Protein AF-A0ABD1BGI1-F1 (afdb_monomer)

Mean predicted aligned error: 13.12 Å

Structure (mmCIF, N/CA/C/O backbone):
data_AF-A0ABD1BGI1-F1
#
_entry.id   AF-A0ABD1BGI1-F1
#
loop_
_atom_site.group_PDB
_atom_site.id
_atom_site.type_symbol
_atom_site.label_atom_id
_atom_site.label_alt_id
_atom_site.label_comp_id
_atom_site.label_asym_id
_atom_site.label_entity_id
_atom_site.label_seq_id
_atom_site.pdbx_PDB_ins_code
_atom_site.Cartn_x
_atom_site.Cartn_y
_atom_site.Cartn_z
_atom_site.occupancy
_atom_site.B_iso_or_equiv
_atom_site.auth_seq_id
_atom_site.auth_comp_id
_atom_site.auth_asym_id
_atom_site.auth_atom_id
_atom_site.pdbx_PDB_model_num
ATOM 1 N N . MET A 1 1 ?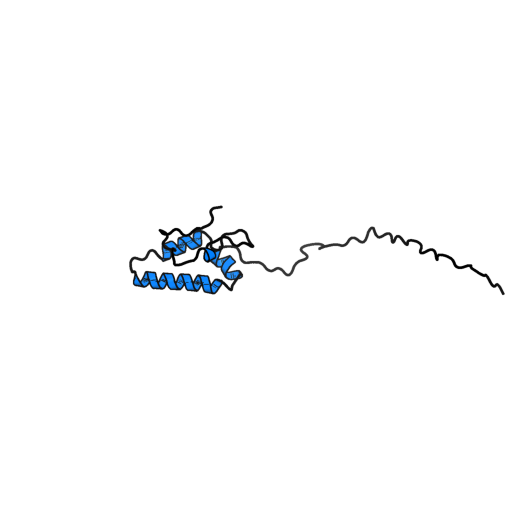 -4.948 -18.246 -7.378 1.00 55.16 1 MET A N 1
ATOM 2 C CA . MET A 1 1 ? -4.503 -17.080 -6.583 1.00 55.16 1 MET A CA 1
ATOM 3 C C . MET A 1 1 ? -5.718 -16.540 -5.860 1.00 55.16 1 MET A C 1
ATOM 5 O O . MET A 1 1 ? -6.752 -16.406 -6.501 1.00 55.16 1 MET A O 1
ATOM 9 N N . GLN A 1 2 ? -5.641 -16.318 -4.551 1.00 61.09 2 GLN A N 1
ATOM 10 C CA . GLN A 1 2 ? -6.769 -15.776 -3.795 1.00 61.09 2 GLN A CA 1
ATOM 11 C C . G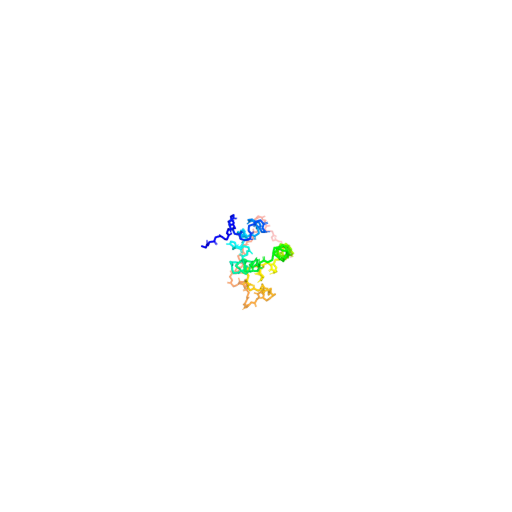LN A 1 2 ? -6.726 -14.252 -3.886 1.00 61.09 2 GLN A C 1
ATOM 13 O O . GLN A 1 2 ? -5.710 -13.649 -3.544 1.00 61.09 2 GLN A O 1
ATOM 18 N N . VAL A 1 3 ? -7.797 -13.645 -4.396 1.00 71.19 3 VAL A N 1
ATOM 19 C CA . VAL A 1 3 ? -7.941 -12.186 -4.398 1.00 71.19 3 VAL A CA 1
ATOM 20 C C . VAL A 1 3 ? -8.063 -11.747 -2.940 1.00 71.19 3 VAL A C 1
ATOM 22 O O . VAL A 1 3 ? -8.936 -12.273 -2.240 1.00 71.19 3 VAL A O 1
ATOM 25 N N . PRO A 1 4 ? -7.197 -10.848 -2.449 1.00 75.38 4 PRO A N 1
ATOM 26 C CA . PRO A 1 4 ? -7.340 -10.358 -1.094 1.00 75.38 4 PRO A CA 1
ATOM 27 C C . PRO A 1 4 ? -8.637 -9.548 -1.012 1.00 75.38 4 PRO A C 1
ATOM 29 O O . PRO A 1 4 ? -8.823 -8.564 -1.720 1.00 75.38 4 PRO A O 1
ATOM 32 N N . LYS A 1 5 ? -9.564 -10.025 -0.179 1.00 81.81 5 LYS A N 1
ATOM 33 C CA . LYS A 1 5 ? -10.855 -9.391 0.086 1.00 81.81 5 LYS A CA 1
ATOM 34 C C . LYS A 1 5 ? -10.932 -9.058 1.566 1.00 81.81 5 LYS A C 1
ATOM 36 O O . LYS A 1 5 ? -10.684 -9.926 2.401 1.00 81.81 5 LYS A O 1
ATOM 41 N N . ILE A 1 6 ? -11.296 -7.820 1.879 1.00 88.25 6 ILE A N 1
ATOM 42 C CA . ILE A 1 6 ? -11.536 -7.399 3.256 1.00 88.25 6 ILE A CA 1
ATOM 43 C C . ILE A 1 6 ? -12.954 -7.828 3.643 1.00 88.25 6 ILE A C 1
ATOM 45 O O . ILE A 1 6 ? -13.930 -7.464 2.992 1.00 88.25 6 ILE A O 1
ATOM 49 N N . SER A 1 7 ? -13.065 -8.650 4.685 1.00 87.69 7 SER A N 1
ATOM 50 C CA . SER A 1 7 ? -14.356 -9.082 5.232 1.00 87.69 7 SER A CA 1
ATOM 51 C C . SER A 1 7 ? -14.825 -8.140 6.343 1.00 87.69 7 SER A C 1
ATOM 53 O O . SER A 1 7 ? -14.011 -7.441 6.934 1.00 87.69 7 SER A O 1
ATOM 55 N N . VAL A 1 8 ? -16.118 -8.155 6.681 1.00 85.94 8 VAL A N 1
ATOM 56 C CA . VAL A 1 8 ? -16.689 -7.306 7.750 1.00 85.94 8 VAL A CA 1
ATOM 57 C C . VAL A 1 8 ? -16.036 -7.553 9.122 1.00 85.94 8 VAL A C 1
ATOM 59 O O . VAL A 1 8 ? -15.991 -6.651 9.950 1.00 85.94 8 VAL A O 1
ATOM 62 N N . GLY A 1 9 ? -15.502 -8.755 9.364 1.00 86.69 9 GLY A N 1
ATOM 63 C CA . GLY A 1 9 ? -14.785 -9.096 10.600 1.00 86.69 9 GLY A CA 1
ATOM 64 C C . GLY A 1 9 ? -13.285 -8.776 10.588 1.00 86.69 9 GLY A C 1
ATOM 65 O O . GLY A 1 9 ? -12.602 -9.064 11.566 1.00 86.69 9 GLY A O 1
ATOM 66 N N . ASP A 1 10 ? -12.751 -8.234 9.492 1.00 89.25 10 ASP A N 1
ATOM 67 C CA . ASP A 1 10 ? -11.332 -7.896 9.361 1.00 89.25 10 ASP A CA 1
ATOM 68 C C . ASP A 1 10 ? -11.018 -6.571 10.078 1.00 89.25 10 ASP A C 1
ATOM 70 O O . ASP A 1 10 ? -11.795 -5.619 10.021 1.00 89.25 10 ASP A O 1
ATOM 74 N N . THR A 1 11 ? -9.850 -6.466 10.715 1.00 90.25 11 THR A N 1
ATOM 75 C CA . THR A 1 11 ? -9.403 -5.220 11.361 1.00 90.25 11 THR A CA 1
ATOM 76 C C . THR A 1 11 ? -9.131 -4.102 10.358 1.00 90.25 11 THR A C 1
ATOM 78 O O . THR A 1 11 ? -9.154 -2.930 10.736 1.00 90.25 11 THR A O 1
ATOM 81 N N . LEU A 1 12 ? -8.906 -4.452 9.089 1.00 91.81 12 LEU A N 1
ATOM 82 C CA . LEU A 1 12 ? -8.772 -3.504 7.984 1.00 91.81 12 LEU A CA 1
ATOM 83 C C . LEU A 1 12 ? -10.128 -3.035 7.429 1.00 91.81 12 LEU A C 1
ATOM 85 O O . LEU A 1 12 ? -10.158 -2.151 6.570 1.00 91.81 12 LEU A O 1
ATOM 89 N N . PHE A 1 13 ? -11.251 -3.596 7.895 1.00 90.56 13 PHE A N 1
ATOM 90 C CA . PHE A 1 13 ? -12.578 -3.224 7.411 1.00 90.56 13 PHE A CA 1
ATOM 91 C C . PHE A 1 13 ? -12.884 -1.752 7.679 1.00 90.56 13 PHE A C 1
ATOM 93 O O . PHE A 1 13 ? -12.732 -1.244 8.789 1.00 90.56 13 PHE A O 1
ATOM 100 N N . GLY A 1 14 ? -13.288 -1.051 6.622 1.00 88.56 14 GLY A N 1
ATOM 101 C CA . GLY A 1 14 ? -13.516 0.388 6.649 1.00 88.56 14 GLY A CA 1
ATOM 102 C C . GLY A 1 14 ? -12.238 1.227 6.685 1.00 88.56 14 GLY A C 1
ATOM 103 O O . GLY A 1 14 ? -12.344 2.436 6.526 1.00 88.56 14 GLY A O 1
ATOM 104 N N . VAL A 1 15 ? -11.044 0.648 6.864 1.00 92.00 15 VAL A N 1
ATOM 105 C CA . VAL A 1 15 ? -9.764 1.374 6.781 1.00 92.00 15 VAL A CA 1
ATOM 106 C C . VAL A 1 15 ? -9.349 1.545 5.327 1.00 92.00 15 VAL A C 1
ATOM 108 O O . VAL A 1 15 ? -9.099 2.675 4.917 1.00 92.00 15 VAL A O 1
ATOM 111 N N . LEU A 1 16 ? -9.323 0.438 4.584 1.00 92.38 16 LEU A N 1
ATOM 112 C CA . LEU A 1 16 ? -9.043 0.376 3.151 1.00 92.38 16 LEU A CA 1
ATOM 113 C C . LEU A 1 16 ? -10.315 -0.015 2.394 1.00 92.38 16 LEU A C 1
ATOM 115 O O . LEU A 1 16 ? -11.179 -0.717 2.931 1.00 92.38 16 LEU A O 1
ATOM 119 N N . THR A 1 17 ? -10.426 0.436 1.151 1.00 89.81 17 THR A N 1
ATOM 120 C CA . THR A 1 17 ? -11.545 0.114 0.259 1.00 89.81 17 THR A CA 1
ATOM 121 C C . THR A 1 17 ? -11.269 -1.156 -0.546 1.00 89.81 17 THR A C 1
ATOM 123 O O . THR A 1 17 ? -10.129 -1.607 -0.654 1.00 89.81 17 THR A O 1
ATOM 126 N N . GLU A 1 18 ? -12.303 -1.756 -1.145 1.00 85.31 18 GLU A N 1
ATOM 127 C CA . GLU A 1 18 ? -12.102 -2.892 -2.062 1.00 85.31 18 GLU A CA 1
ATOM 128 C C . GLU A 1 18 ? -11.249 -2.495 -3.281 1.00 85.31 18 GLU A C 1
ATOM 130 O O . GLU A 1 18 ? -10.482 -3.316 -3.789 1.00 85.31 18 GLU A O 1
ATOM 135 N N . ASP A 1 19 ? -11.307 -1.225 -3.690 1.00 87.31 19 ASP A N 1
ATOM 136 C CA . ASP A 1 19 ? -10.488 -0.689 -4.773 1.00 87.31 19 ASP A CA 1
ATOM 137 C C . ASP A 1 19 ? -9.004 -0.612 -4.404 1.00 87.31 19 ASP A C 1
ATOM 139 O O . ASP A 1 19 ? -8.166 -0.844 -5.276 1.00 87.31 19 ASP A O 1
ATOM 143 N N . ASP A 1 20 ? -8.654 -0.360 -3.141 1.00 88.56 20 ASP A N 1
ATOM 144 C CA . ASP A 1 20 ? -7.256 -0.315 -2.683 1.00 88.56 20 ASP A CA 1
ATOM 145 C C . ASP A 1 20 ? -6.602 -1.705 -2.699 1.00 88.56 20 ASP A C 1
ATOM 147 O O . ASP A 1 20 ? -5.411 -1.852 -2.976 1.00 88.56 20 ASP A O 1
ATOM 151 N N . VAL A 1 21 ? -7.389 -2.742 -2.410 1.00 89.88 21 VAL A N 1
ATOM 152 C CA . VAL A 1 21 ? -6.900 -4.098 -2.107 1.00 89.88 21 VAL A CA 1
ATOM 153 C C . VAL A 1 21 ? -7.109 -5.059 -3.281 1.00 89.88 21 VAL A C 1
ATOM 155 O O . VAL A 1 21 ? -6.497 -6.125 -3.337 1.00 89.88 21 VAL A O 1
ATOM 158 N N . GLY A 1 22 ? -7.962 -4.683 -4.235 1.00 89.81 22 GLY A N 1
ATOM 159 C CA . GLY A 1 22 ? -8.354 -5.506 -5.370 1.00 89.81 22 GLY A CA 1
ATOM 160 C C . GLY A 1 22 ? -7.224 -5.849 -6.345 1.00 89.81 22 GLY A C 1
ATOM 161 O O . GLY A 1 22 ? -6.036 -5.593 -6.130 1.00 89.81 22 GLY A O 1
ATOM 162 N N . ILE A 1 23 ? -7.609 -6.460 -7.464 1.00 90.94 23 ILE A N 1
ATOM 163 C CA . ILE A 1 23 ? -6.676 -6.788 -8.543 1.00 90.94 23 ILE A CA 1
ATOM 164 C C . ILE A 1 23 ? -6.461 -5.558 -9.423 1.00 90.94 23 ILE A C 1
ATOM 166 O O . ILE A 1 23 ? -7.405 -4.901 -9.856 1.00 90.94 23 ILE A O 1
ATOM 170 N N . ASP A 1 24 ? -5.203 -5.261 -9.713 1.00 89.38 24 ASP A N 1
ATOM 171 C CA . ASP A 1 24 ? -4.841 -4.296 -10.736 1.00 89.38 24 ASP A CA 1
ATOM 172 C C . ASP A 1 24 ? -5.141 -4.880 -12.120 1.00 89.38 24 ASP A C 1
ATOM 174 O O . ASP A 1 24 ? -4.552 -5.884 -12.525 1.00 89.38 24 ASP A O 1
ATOM 178 N N . VAL A 1 25 ? -6.048 -4.228 -12.848 1.00 88.50 25 VAL A N 1
ATOM 179 C CA . VAL A 1 25 ? -6.517 -4.642 -14.179 1.00 88.50 25 VAL A CA 1
ATOM 180 C C . VAL A 1 25 ? -5.367 -4.746 -15.186 1.00 88.50 25 VAL A C 1
ATOM 182 O O . VAL A 1 25 ? -5.406 -5.597 -16.070 1.00 88.50 25 VAL A O 1
ATOM 185 N N . VAL A 1 26 ? -4.325 -3.920 -15.046 1.00 86.88 26 VAL A N 1
ATOM 186 C CA . VAL A 1 26 ? -3.197 -3.881 -15.988 1.00 86.88 26 VAL A CA 1
ATOM 187 C C . VAL A 1 26 ? -2.236 -5.040 -15.750 1.00 86.88 26 VAL A C 1
ATOM 189 O O . VAL A 1 26 ? -1.741 -5.652 -16.694 1.00 86.88 26 VAL A O 1
ATOM 192 N N . THR A 1 27 ? -1.942 -5.338 -14.485 1.00 85.56 27 THR A N 1
ATOM 193 C CA . THR A 1 27 ? -0.921 -6.336 -14.127 1.00 85.56 27 THR A CA 1
ATOM 194 C C . THR A 1 27 ? -1.501 -7.710 -13.798 1.00 85.56 27 THR A C 1
ATOM 196 O O . THR A 1 27 ? -0.754 -8.688 -13.765 1.00 85.56 27 THR A O 1
ATOM 199 N N . GLY A 1 28 ? -2.808 -7.801 -13.535 1.00 88.56 28 GLY A N 1
ATOM 200 C CA . GLY A 1 28 ? -3.483 -9.010 -13.059 1.00 88.56 28 GLY A CA 1
ATOM 201 C C . GLY A 1 28 ? -3.074 -9.426 -11.642 1.00 88.56 28 GLY A C 1
ATOM 202 O O . GLY A 1 28 ? -3.377 -10.540 -11.215 1.00 88.56 28 GLY A O 1
ATOM 203 N N . ARG A 1 29 ? -2.359 -8.562 -10.912 1.00 88.50 29 ARG A N 1
ATOM 204 C CA . ARG A 1 29 ? -1.820 -8.841 -9.575 1.00 88.50 29 ARG A CA 1
ATOM 205 C C . ARG A 1 29 ? -2.603 -8.093 -8.496 1.00 88.50 29 ARG A C 1
ATOM 207 O O . ARG A 1 29 ? -3.172 -7.041 -8.789 1.00 88.50 29 ARG A O 1
ATOM 214 N N . PRO A 1 30 ? -2.614 -8.589 -7.248 1.00 92.81 30 PRO A N 1
ATOM 215 C CA . PRO A 1 30 ? -3.121 -7.818 -6.119 1.00 92.81 30 PRO A CA 1
ATOM 216 C C . PRO A 1 30 ? -2.423 -6.460 -6.014 1.00 92.81 30 PRO A C 1
ATOM 218 O O . PRO A 1 30 ? -1.201 -6.376 -6.156 1.00 92.81 30 PRO A O 1
ATOM 221 N N . LYS A 1 31 ? -3.192 -5.398 -5.761 1.00 93.00 31 LYS A N 1
ATOM 222 C CA . LYS A 1 31 ? -2.651 -4.047 -5.574 1.00 93.00 31 LYS A CA 1
ATOM 223 C C . LYS A 1 31 ? -1.777 -3.943 -4.324 1.00 93.00 31 LYS A C 1
ATOM 225 O O . LYS A 1 31 ? -0.773 -3.234 -4.370 1.00 93.00 31 LYS A O 1
ATOM 230 N N . ILE A 1 32 ? -2.122 -4.690 -3.275 1.00 94.44 32 ILE A N 1
ATOM 231 C CA . ILE A 1 32 ? -1.354 -4.831 -2.035 1.00 94.44 32 ILE A CA 1
ATOM 232 C C . ILE A 1 32 ? -1.062 -6.320 -1.814 1.00 94.44 32 ILE A C 1
ATOM 234 O O . ILE A 1 32 ? -1.948 -7.169 -1.939 1.00 94.44 32 ILE A O 1
ATOM 238 N N . ALA A 1 33 ? 0.190 -6.647 -1.505 1.00 93.88 33 ALA A N 1
ATOM 239 C CA . ALA A 1 33 ? 0.616 -8.002 -1.195 1.00 93.88 33 ALA A CA 1
ATOM 240 C C . ALA A 1 33 ? -0.013 -8.489 0.117 1.00 93.88 33 ALA A C 1
ATOM 242 O O . ALA A 1 33 ? -0.220 -7.717 1.056 1.00 93.88 33 ALA A O 1
ATOM 243 N N . LYS A 1 34 ? -0.276 -9.798 0.203 1.00 92.75 34 LYS A N 1
ATOM 244 C CA . LYS A 1 34 ? -0.860 -10.416 1.400 1.00 92.75 34 LYS A CA 1
ATOM 245 C C . LYS A 1 34 ? -0.034 -10.114 2.655 1.00 92.75 34 LYS A C 1
ATOM 247 O O . LYS A 1 34 ? -0.608 -9.720 3.662 1.00 92.75 34 LYS A O 1
ATOM 252 N N . ASP A 1 35 ? 1.287 -10.229 2.559 1.00 93.62 35 ASP A N 1
ATOM 253 C CA . ASP A 1 35 ? 2.201 -10.013 3.685 1.00 93.62 35 ASP A CA 1
ATOM 254 C C . ASP A 1 35 ? 2.122 -8.576 4.215 1.00 93.62 35 ASP A C 1
ATOM 256 O O . ASP A 1 35 ? 2.139 -8.353 5.420 1.00 93.62 35 ASP A O 1
ATOM 260 N N . VAL A 1 36 ? 1.955 -7.594 3.324 1.00 95.00 36 VAL A N 1
ATOM 261 C CA . VAL A 1 36 ? 1.782 -6.188 3.713 1.00 95.00 36 VAL A CA 1
ATOM 262 C C . VAL A 1 36 ? 0.454 -5.991 4.446 1.00 95.00 36 VAL A C 1
ATOM 264 O O . VAL A 1 36 ? 0.420 -5.321 5.476 1.00 95.00 36 VAL A O 1
ATOM 267 N N . LEU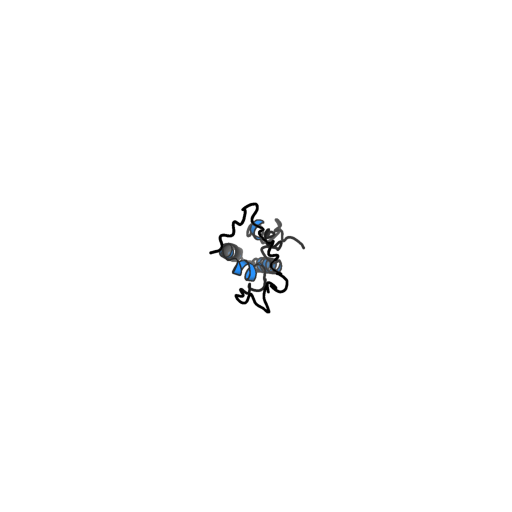 A 1 37 ? -0.631 -6.608 3.966 1.00 94.19 37 LEU A N 1
ATOM 268 C CA . LEU A 1 37 ? -1.929 -6.570 4.650 1.00 94.19 37 LEU A CA 1
ATOM 269 C C . LEU A 1 37 ? -1.863 -7.230 6.033 1.00 94.19 37 LEU A C 1
ATOM 271 O O . LEU A 1 37 ? -2.436 -6.705 6.982 1.00 94.19 37 LEU A O 1
ATOM 275 N N . ASP A 1 38 ? -1.157 -8.352 6.164 1.00 93.69 38 ASP A N 1
ATOM 276 C CA . ASP A 1 38 ? -0.974 -9.034 7.448 1.00 93.69 38 ASP A CA 1
ATOM 277 C C . ASP A 1 38 ? -0.186 -8.159 8.433 1.00 93.69 38 ASP A C 1
ATOM 279 O O . ASP A 1 38 ? -0.627 -7.960 9.564 1.00 93.69 38 ASP A O 1
ATOM 283 N N . VAL A 1 39 ? 0.890 -7.509 7.978 1.00 94.88 39 VAL A N 1
ATOM 284 C CA . VAL A 1 39 ? 1.637 -6.540 8.797 1.00 94.88 39 VAL A CA 1
ATOM 285 C C . VAL A 1 39 ? 0.758 -5.358 9.224 1.00 94.88 39 VAL A C 1
ATOM 287 O O . VAL A 1 39 ? 0.868 -4.891 10.356 1.00 94.88 39 VAL A O 1
ATOM 290 N N . MET A 1 40 ? -0.146 -4.871 8.366 1.00 94.62 40 MET A N 1
ATOM 291 C CA . MET A 1 40 ? -1.103 -3.824 8.750 1.00 94.62 40 MET A CA 1
ATOM 292 C C . MET A 1 40 ? -2.082 -4.306 9.832 1.00 94.62 40 MET A C 1
ATOM 294 O O . MET A 1 40 ? -2.389 -3.546 10.754 1.00 94.62 40 MET A O 1
ATOM 298 N N . ARG A 1 41 ? -2.545 -5.562 9.759 1.00 94.00 41 ARG A N 1
ATOM 299 C CA . ARG A 1 41 ? -3.411 -6.162 10.791 1.00 94.00 41 ARG A CA 1
ATOM 300 C C . ARG A 1 41 ? -2.693 -6.230 12.134 1.00 94.00 41 ARG A C 1
ATOM 302 O O . ARG A 1 41 ? -3.257 -5.786 13.136 1.00 94.00 41 ARG A O 1
ATOM 309 N N . ASP A 1 42 ? -1.445 -6.688 12.135 1.00 94.75 42 ASP A N 1
ATOM 310 C CA . ASP A 1 42 ? -0.599 -6.736 13.330 1.00 94.75 42 ASP A CA 1
ATOM 311 C C . ASP A 1 42 ? -0.332 -5.329 13.875 1.00 94.75 42 ASP A C 1
ATOM 313 O O . ASP A 1 42 ? -0.421 -5.083 15.079 1.00 94.75 42 ASP A O 1
ATOM 317 N N . TYR A 1 43 ? -0.099 -4.357 12.990 1.00 95.38 43 TYR A N 1
ATOM 318 C CA . TYR A 1 43 ? 0.096 -2.962 13.375 1.00 95.38 43 TYR A CA 1
ATOM 319 C C . TYR A 1 43 ? -1.130 -2.366 14.081 1.00 95.38 43 TYR A C 1
ATOM 321 O O . TYR A 1 43 ? -0.980 -1.484 14.931 1.00 95.38 43 TYR A O 1
ATOM 329 N N . PHE A 1 44 ? -2.339 -2.846 13.785 1.00 92.75 44 PHE A N 1
ATOM 330 C CA . PHE A 1 44 ? -3.575 -2.420 14.448 1.00 92.75 44 PHE A CA 1
ATOM 331 C C . PHE A 1 44 ? -3.906 -3.194 15.725 1.00 92.75 44 PHE A C 1
ATOM 333 O O . PHE A 1 44 ? -4.836 -2.796 16.436 1.00 92.75 44 PHE A O 1
ATOM 340 N N . SER A 1 45 ? -3.160 -4.256 16.036 1.00 91.00 45 SER A N 1
ATOM 341 C CA . SER A 1 45 ? -3.319 -5.052 17.253 1.00 91.00 45 SER A CA 1
ATOM 342 C C . SER A 1 45 ? -2.736 -4.315 18.464 1.00 91.00 45 SER A C 1
ATOM 344 O O . SER A 1 45 ? -1.664 -4.642 18.969 1.00 91.00 45 SER A O 1
ATOM 346 N N . VAL A 1 46 ? -3.429 -3.260 18.896 1.00 91.88 46 VAL A N 1
ATOM 347 C CA . VAL A 1 46 ? -3.067 -2.416 20.042 1.00 91.88 46 VAL A CA 1
ATOM 348 C C . VAL A 1 46 ? -4.241 -2.342 21.005 1.00 91.88 46 VAL A C 1
ATOM 350 O O . VAL A 1 46 ? -5.374 -2.133 20.569 1.00 91.88 46 VAL A O 1
ATOM 353 N N . ASP A 1 47 ? -3.949 -2.442 22.301 1.00 90.44 47 ASP A N 1
ATOM 354 C CA . ASP A 1 47 ? -4.962 -2.409 23.361 1.00 90.44 47 ASP A CA 1
ATOM 355 C C . ASP A 1 47 ? -5.580 -1.013 23.549 1.00 90.44 47 ASP A C 1
ATOM 357 O O . ASP A 1 47 ? -6.766 -0.892 23.852 1.00 90.44 47 ASP A O 1
ATOM 361 N N . ASP A 1 48 ? -4.800 0.056 23.339 1.00 95.50 48 ASP A N 1
ATOM 362 C CA . ASP A 1 48 ? -5.298 1.429 23.455 1.00 95.50 48 ASP A CA 1
ATOM 363 C C . ASP A 1 48 ? -6.099 1.866 22.208 1.00 95.50 48 ASP A C 1
ATOM 365 O O . ASP A 1 48 ? -5.532 1.988 21.108 1.00 95.50 48 ASP A O 1
ATOM 369 N N . PRO A 1 49 ? -7.398 2.199 22.355 1.00 91.38 49 PRO A N 1
ATOM 370 C CA . PRO A 1 49 ? -8.221 2.682 21.251 1.00 91.38 49 PRO A CA 1
ATOM 371 C C . PRO A 1 49 ? -7.744 4.019 20.668 1.00 91.38 49 PRO A C 1
ATOM 373 O O . PRO A 1 49 ? -7.986 4.281 19.485 1.00 91.38 49 PRO A O 1
ATOM 376 N N . SER A 1 50 ? -7.072 4.871 21.450 1.00 93.75 50 SER A N 1
ATOM 377 C CA . SER A 1 50 ? -6.582 6.167 20.959 1.00 93.75 50 SER A CA 1
ATOM 378 C C . SER A 1 50 ? -5.399 5.976 20.011 1.00 93.75 50 SER A C 1
ATOM 380 O O . SER A 1 50 ? -5.424 6.477 18.884 1.00 93.75 50 SER A O 1
ATOM 382 N N . GLN A 1 51 ? -4.407 5.171 20.408 1.00 94.88 51 GLN A N 1
ATOM 383 C CA . GLN A 1 51 ? -3.314 4.761 19.524 1.00 94.88 51 GLN A CA 1
ATOM 384 C C . GLN A 1 51 ? -3.826 4.050 18.269 1.00 94.88 51 GLN A C 1
ATOM 386 O O . GLN A 1 51 ? -3.355 4.343 17.169 1.00 94.88 51 GLN A O 1
ATOM 391 N N . LYS A 1 52 ? -4.817 3.156 18.397 1.00 93.56 52 LYS A N 1
ATOM 392 C CA . LYS A 1 52 ? -5.384 2.444 17.244 1.00 93.56 52 LYS A CA 1
ATOM 393 C C . LYS A 1 52 ? -5.937 3.405 16.186 1.00 93.56 52 LYS A C 1
ATOM 395 O O . LYS A 1 52 ? -5.630 3.246 15.007 1.00 93.56 52 LYS A O 1
ATOM 400 N N . LYS A 1 53 ? -6.6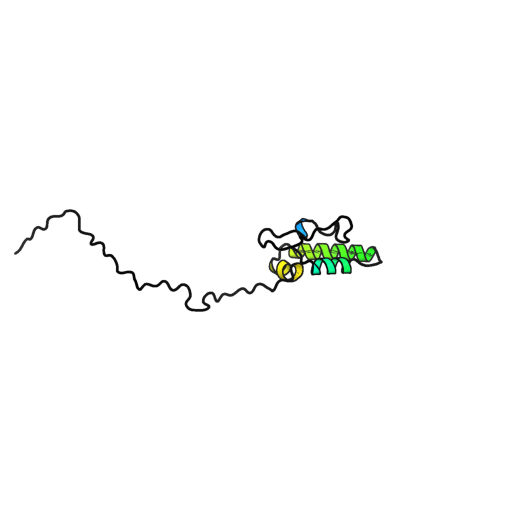78 4.443 16.592 1.00 93.44 53 LYS A N 1
ATOM 401 C CA . LYS A 1 53 ? -7.191 5.476 15.669 1.00 93.44 53 LYS A CA 1
ATOM 402 C C . LYS A 1 53 ? -6.069 6.213 14.935 1.00 93.44 53 LYS A C 1
ATOM 404 O O . LYS A 1 53 ? -6.160 6.406 13.727 1.00 93.44 53 LYS A O 1
ATOM 409 N N . ILE A 1 54 ? -4.997 6.575 15.641 1.00 95.50 54 ILE A N 1
ATOM 410 C CA . ILE A 1 54 ? -3.834 7.248 15.039 1.00 95.50 54 ILE A CA 1
ATOM 411 C C . ILE A 1 54 ? -3.160 6.341 14.002 1.00 95.50 54 ILE A C 1
ATOM 413 O O . ILE A 1 54 ? -2.782 6.799 12.925 1.00 95.50 54 ILE A O 1
ATOM 417 N N . ARG A 1 55 ? -3.017 5.047 14.306 1.00 95.62 55 ARG A N 1
ATOM 418 C CA . ARG A 1 55 ? -2.419 4.067 13.389 1.00 95.62 55 ARG A CA 1
ATOM 419 C C . ARG A 1 55 ? -3.257 3.861 12.132 1.00 95.62 55 ARG A C 1
ATOM 421 O O . ARG A 1 55 ? -2.687 3.819 11.047 1.00 95.62 55 ARG A O 1
ATOM 428 N N . ILE A 1 56 ? -4.581 3.794 12.269 1.00 94.94 56 ILE A N 1
ATOM 429 C CA . ILE A 1 56 ? -5.513 3.706 11.136 1.00 94.94 56 ILE A CA 1
ATOM 430 C C . ILE A 1 56 ? -5.328 4.895 10.191 1.00 94.94 56 ILE A C 1
ATOM 432 O O . ILE A 1 56 ? -5.158 4.702 8.989 1.00 94.94 56 ILE A O 1
ATOM 436 N N . GLU A 1 57 ? -5.306 6.113 10.734 1.00 95.25 57 GLU A N 1
ATOM 437 C CA . GLU A 1 57 ? -5.145 7.325 9.925 1.00 95.25 57 GLU A CA 1
ATOM 438 C C . GLU A 1 57 ? -3.783 7.364 9.219 1.00 95.25 57 GLU A C 1
ATOM 440 O O . GLU A 1 57 ? -3.695 7.714 8.043 1.00 95.25 57 GLU A O 1
ATOM 445 N N . ARG A 1 58 ? -2.717 6.935 9.905 1.00 95.88 58 ARG A N 1
ATOM 446 C CA . ARG A 1 58 ? -1.382 6.816 9.303 1.00 95.88 58 ARG A CA 1
ATOM 447 C C . ARG A 1 58 ? -1.357 5.829 8.144 1.00 95.88 58 ARG A C 1
ATOM 449 O O . ARG A 1 58 ? -0.784 6.150 7.109 1.00 95.88 58 ARG A O 1
ATOM 456 N N . VAL A 1 59 ? -1.973 4.657 8.308 1.00 95.44 59 VAL A N 1
ATOM 457 C CA . VAL A 1 59 ? -2.028 3.649 7.242 1.00 95.44 59 VAL A CA 1
ATOM 458 C C . VAL A 1 59 ? -2.804 4.183 6.044 1.00 95.44 59 VAL A C 1
ATOM 460 O O . VAL A 1 59 ? -2.274 4.131 4.938 1.00 95.44 59 VAL A O 1
ATOM 463 N N . ARG A 1 60 ? -3.989 4.777 6.248 1.00 94.88 60 ARG A N 1
ATOM 464 C CA . ARG A 1 60 ? -4.762 5.394 5.155 1.00 94.88 60 ARG A CA 1
ATOM 465 C C . ARG A 1 60 ? -3.943 6.407 4.379 1.00 94.88 60 ARG A C 1
ATOM 467 O O . ARG A 1 60 ? -3.810 6.285 3.167 1.00 94.88 60 ARG A O 1
ATOM 474 N N . ARG A 1 61 ? -3.343 7.362 5.093 1.00 94.75 61 ARG A N 1
ATOM 475 C CA . ARG A 1 61 ? -2.530 8.401 4.466 1.00 94.75 61 ARG A CA 1
ATOM 476 C C . ARG A 1 61 ? -1.360 7.803 3.692 1.00 94.75 61 ARG A C 1
ATOM 478 O O . ARG A 1 61 ? -1.179 8.145 2.539 1.00 94.75 61 ARG A O 1
ATOM 485 N N . SER A 1 62 ? -0.647 6.837 4.272 1.00 93.38 62 SER A N 1
ATOM 486 C CA . SER A 1 62 ? 0.485 6.192 3.595 1.00 93.38 62 SER A CA 1
ATOM 487 C C . SER A 1 62 ? 0.097 5.428 2.326 1.00 93.38 62 SER A C 1
ATOM 489 O O . SER A 1 62 ? 0.896 5.351 1.400 1.00 93.38 62 SER A O 1
ATOM 491 N N . VAL A 1 63 ? -1.112 4.861 2.269 1.00 94.31 63 VAL A N 1
ATOM 492 C CA . VAL A 1 63 ? -1.604 4.166 1.073 1.00 94.31 63 VAL A CA 1
ATOM 493 C C . VAL A 1 63 ? -2.028 5.175 0.006 1.00 94.31 63 VAL A C 1
ATOM 495 O O . VAL A 1 63 ? -1.660 5.003 -1.153 1.00 94.31 63 VAL A O 1
ATOM 498 N N . TRP A 1 64 ? -2.731 6.245 0.385 1.00 93.00 64 TRP A N 1
ATOM 499 C CA . TRP A 1 64 ? -3.152 7.296 -0.548 1.00 93.00 64 TRP A CA 1
ATOM 500 C C . TRP A 1 64 ? -1.992 8.136 -1.079 1.00 93.00 64 TRP A C 1
ATOM 502 O O . TRP A 1 64 ? -1.974 8.459 -2.260 1.00 93.00 64 TRP A O 1
ATOM 512 N N . ASP A 1 65 ? -0.972 8.409 -0.264 1.00 94.69 65 ASP A N 1
ATOM 513 C CA . ASP A 1 65 ? 0.246 9.098 -0.712 1.00 94.69 65 ASP A CA 1
ATOM 514 C C . ASP A 1 65 ? 0.964 8.317 -1.834 1.00 94.69 65 ASP A C 1
ATOM 516 O O . ASP A 1 65 ? 1.706 8.893 -2.628 1.00 94.69 65 ASP A O 1
ATOM 520 N N . LEU A 1 66 ? 0.734 7.001 -1.925 1.00 94.50 66 LEU A N 1
ATOM 521 C CA . LEU A 1 66 ? 1.267 6.141 -2.981 1.00 94.50 66 LEU A CA 1
ATOM 522 C C . LEU A 1 66 ? 0.345 6.037 -4.205 1.00 94.50 66 LEU A C 1
ATOM 524 O O . LEU A 1 66 ? 0.741 5.444 -5.208 1.00 94.50 66 LEU A O 1
ATOM 528 N N . GLU A 1 67 ? -0.863 6.601 -4.183 1.00 90.12 67 GLU A N 1
ATOM 529 C CA . GLU A 1 67 ? -1.804 6.505 -5.303 1.00 90.12 67 GLU A CA 1
ATOM 530 C C . GLU A 1 67 ? -1.221 7.104 -6.591 1.00 90.12 67 GLU A C 1
ATOM 532 O O . GLU A 1 67 ? -1.332 6.492 -7.656 1.00 90.12 67 GLU A O 1
ATOM 537 N N . ASP A 1 68 ? -0.474 8.199 -6.476 1.00 90.88 68 ASP A N 1
ATOM 538 C CA . ASP A 1 68 ? 0.196 8.861 -7.599 1.00 90.88 68 ASP A CA 1
ATOM 539 C C . ASP A 1 68 ? 1.643 8.385 -7.833 1.00 90.88 68 ASP A C 1
ATOM 541 O O . ASP A 1 68 ? 2.294 8.843 -8.772 1.00 90.88 68 ASP A O 1
ATOM 545 N N . ASP A 1 69 ? 2.150 7.427 -7.042 1.00 92.94 69 ASP A N 1
ATOM 546 C CA . ASP A 1 69 ? 3.507 6.877 -7.175 1.00 92.94 69 ASP A CA 1
ATOM 547 C C . ASP A 1 69 ? 3.503 5.408 -7.655 1.00 92.94 69 ASP A C 1
ATOM 549 O O . ASP A 1 69 ? 3.394 4.462 -6.862 1.00 92.94 69 ASP A O 1
ATOM 553 N N . PRO A 1 70 ? 3.674 5.156 -8.970 1.00 90.31 70 PRO A N 1
ATOM 554 C CA . PRO A 1 70 ? 3.778 3.803 -9.511 1.00 90.31 70 PRO A CA 1
ATOM 555 C C . PRO A 1 70 ? 4.964 3.009 -8.958 1.00 90.31 70 PRO A C 1
ATOM 557 O O . PRO A 1 70 ? 4.887 1.780 -8.874 1.00 90.31 70 PRO A O 1
ATOM 560 N N . HIS A 1 71 ? 6.066 3.682 -8.614 1.00 91.38 71 HIS A N 1
ATOM 561 C CA . HIS A 1 71 ? 7.266 3.015 -8.130 1.00 91.38 71 HIS A CA 1
ATOM 562 C C . HIS A 1 71 ? 7.056 2.518 -6.702 1.00 91.38 71 HIS A C 1
ATOM 564 O O . HIS A 1 71 ? 7.257 1.331 -6.441 1.00 91.38 71 HIS A O 1
ATOM 570 N N . GLY A 1 72 ? 6.580 3.389 -5.813 1.00 93.25 72 GLY A N 1
ATOM 571 C CA . GLY A 1 72 ? 6.270 3.050 -4.430 1.00 93.25 72 GLY A CA 1
ATOM 572 C C . GLY A 1 72 ? 5.157 2.010 -4.304 1.00 93.25 72 GLY A C 1
ATOM 573 O O . GLY A 1 72 ? 5.317 1.046 -3.558 1.00 93.25 72 GLY A O 1
ATOM 574 N N . LYS A 1 73 ? 4.081 2.083 -5.104 1.00 93.00 73 LYS A N 1
ATOM 575 C CA . LYS A 1 73 ? 3.063 1.006 -5.143 1.00 93.00 73 LYS A CA 1
ATOM 576 C C . LYS A 1 73 ? 3.683 -0.351 -5.447 1.00 93.00 73 LYS A C 1
ATOM 578 O O . LYS A 1 73 ? 3.337 -1.364 -4.842 1.00 93.00 73 LYS A O 1
ATOM 583 N N . LYS A 1 74 ? 4.619 -0.381 -6.390 1.00 92.56 74 LYS A N 1
ATOM 584 C CA . LYS A 1 74 ? 5.269 -1.614 -6.810 1.00 92.56 74 LYS A CA 1
ATOM 585 C C . LYS A 1 74 ? 6.216 -2.164 -5.742 1.00 92.56 74 LYS A C 1
ATOM 587 O O . LYS A 1 74 ? 6.153 -3.351 -5.434 1.00 92.56 74 LYS A O 1
ATOM 592 N N . THR A 1 75 ? 7.078 -1.326 -5.181 1.00 94.00 75 THR A N 1
ATOM 593 C CA . THR A 1 75 ? 8.110 -1.772 -4.236 1.00 94.00 75 THR A CA 1
ATOM 594 C C . THR A 1 75 ? 7.582 -1.942 -2.815 1.00 94.00 75 THR A C 1
ATOM 596 O O . THR A 1 75 ? 7.939 -2.916 -2.160 1.00 94.00 75 THR A O 1
ATOM 599 N N . LEU A 1 76 ? 6.716 -1.042 -2.344 1.00 94.94 76 LEU A N 1
ATOM 600 C CA . LEU A 1 76 ? 6.232 -1.015 -0.961 1.00 94.94 76 LEU A CA 1
ATOM 601 C C . LEU A 1 76 ? 4.944 -1.817 -0.774 1.00 94.94 76 LEU A C 1
ATOM 603 O O . LEU A 1 76 ? 4.868 -2.625 0.145 1.00 94.94 76 LEU A O 1
ATOM 607 N N . LEU A 1 77 ? 3.936 -1.626 -1.635 1.00 94.44 77 LEU A N 1
ATOM 608 C CA . LEU A 1 77 ? 2.650 -2.320 -1.469 1.00 94.44 77 LEU A CA 1
ATOM 609 C C . LEU A 1 77 ? 2.679 -3.734 -2.045 1.00 94.44 77 LEU A C 1
ATOM 611 O O . LEU A 1 77 ? 2.138 -4.650 -1.433 1.00 94.44 77 LEU A O 1
ATOM 615 N N . ARG A 1 78 ? 3.308 -3.935 -3.209 1.00 93.31 78 ARG A N 1
ATOM 616 C CA . ARG A 1 78 ? 3.357 -5.248 -3.886 1.00 93.31 78 ARG A CA 1
ATOM 617 C C . ARG A 1 78 ? 4.600 -6.074 -3.569 1.00 93.31 78 ARG A C 1
ATOM 619 O O . ARG A 1 78 ? 4.649 -7.234 -3.967 1.00 93.31 78 ARG A O 1
ATOM 626 N N . LEU A 1 79 ? 5.582 -5.496 -2.871 1.00 93.88 79 LEU A N 1
ATOM 627 C CA . LEU A 1 79 ? 6.875 -6.125 -2.564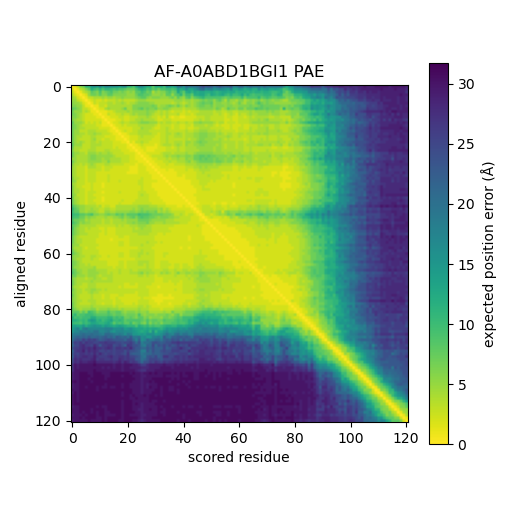 1.00 93.88 79 LEU A CA 1
ATOM 628 C C . LEU A 1 79 ? 7.602 -6.653 -3.814 1.00 93.88 79 LEU A C 1
ATOM 630 O O . LEU A 1 79 ? 8.325 -7.648 -3.775 1.00 93.88 79 LEU A O 1
ATOM 634 N N . GLU A 1 80 ? 7.403 -5.992 -4.954 1.00 91.06 80 GLU A N 1
ATOM 635 C CA . GLU A 1 80 ? 8.067 -6.351 -6.199 1.00 91.06 80 GLU A CA 1
ATOM 636 C C . GLU A 1 80 ? 9.434 -5.667 -6.314 1.00 91.06 80 GLU A C 1
ATOM 638 O O . GLU A 1 80 ? 9.634 -4.557 -5.811 1.00 91.06 80 GLU A O 1
ATOM 643 N N . PRO A 1 81 ? 10.388 -6.269 -7.046 1.00 89.25 81 PRO A N 1
ATOM 644 C CA . PRO A 1 81 ? 11.654 -5.611 -7.315 1.00 89.25 81 PRO A CA 1
ATOM 645 C C . PRO A 1 81 ? 11.439 -4.307 -8.089 1.00 89.25 81 PRO A C 1
ATOM 647 O O . PRO A 1 81 ? 10.636 -4.232 -9.028 1.00 89.25 81 PRO A O 1
ATOM 650 N N . ALA A 1 82 ? 12.223 -3.294 -7.719 1.00 86.75 82 ALA A N 1
ATOM 651 C CA . ALA A 1 82 ? 12.266 -2.007 -8.395 1.00 86.75 82 ALA A CA 1
ATOM 652 C C . ALA A 1 82 ? 12.426 -2.181 -9.912 1.00 86.75 82 ALA A C 1
ATOM 654 O O . ALA A 1 82 ? 13.235 -2.980 -10.400 1.00 86.75 82 ALA A O 1
ATOM 655 N N . THR A 1 83 ? 11.651 -1.413 -10.676 1.00 82.25 83 THR A N 1
ATOM 656 C CA . THR A 1 83 ? 11.771 -1.385 -12.133 1.00 82.25 83 THR A CA 1
ATOM 657 C C . THR A 1 83 ? 13.154 -0.902 -12.532 1.00 82.25 83 THR A C 1
ATOM 659 O O . THR A 1 83 ? 13.538 0.224 -12.224 1.00 82.25 83 THR A O 1
ATOM 662 N N . LYS A 1 84 ? 13.885 -1.737 -13.267 1.00 83.56 84 LYS A N 1
ATOM 663 C CA . LYS A 1 84 ? 15.149 -1.344 -13.885 1.00 83.56 84 LYS A CA 1
ATOM 664 C C . LYS A 1 84 ? 14.852 -0.748 -15.253 1.00 83.56 84 LYS A C 1
ATOM 666 O O . LYS A 1 84 ? 14.556 -1.481 -16.194 1.00 83.56 84 LYS A O 1
ATOM 671 N N . VAL A 1 85 ? 14.923 0.574 -15.356 1.00 82.25 85 VAL A N 1
ATOM 672 C CA . VAL A 1 85 ? 14.912 1.250 -16.656 1.00 82.25 85 VAL A CA 1
ATOM 673 C C . VAL A 1 85 ? 16.289 1.053 -17.276 1.00 82.25 85 VAL A C 1
ATOM 675 O O . VAL A 1 85 ? 17.304 1.369 -16.661 1.00 82.25 85 VAL A O 1
ATOM 678 N N . THR A 1 86 ? 16.337 0.482 -18.476 1.00 84.12 86 THR A N 1
ATOM 679 C CA . THR A 1 86 ? 17.583 0.321 -19.223 1.00 84.12 86 THR A CA 1
ATOM 680 C C . THR A 1 86 ? 17.478 1.062 -20.543 1.00 84.12 86 THR A C 1
ATOM 682 O O . THR A 1 86 ? 16.525 0.876 -21.293 1.00 84.12 86 THR A O 1
ATOM 685 N N . SER A 1 87 ? 18.463 1.912 -20.819 1.00 82.38 87 SER A N 1
ATOM 686 C CA . SER A 1 87 ? 18.663 2.536 -22.129 1.00 82.38 87 SER A CA 1
ATOM 687 C C . SER A 1 87 ? 19.403 1.610 -23.097 1.00 82.38 87 SER A C 1
ATOM 689 O O . SER A 1 87 ? 19.438 1.865 -24.299 1.00 82.38 87 SER A O 1
ATOM 691 N N . ASN A 1 88 ? 19.983 0.515 -22.592 1.00 78.75 88 ASN A N 1
ATOM 692 C CA . ASN A 1 88 ? 20.691 -0.454 -23.409 1.00 78.75 88 ASN A CA 1
ATOM 693 C C . ASN A 1 88 ? 19.703 -1.437 -24.057 1.00 78.75 88 ASN A C 1
ATOM 695 O O . ASN A 1 88 ? 19.493 -2.557 -23.583 1.00 78.75 88 ASN A O 1
ATOM 699 N N . LEU A 1 89 ? 19.079 -0.980 -25.144 1.00 74.75 89 LEU A N 1
ATOM 700 C CA . LEU A 1 89 ? 18.195 -1.791 -25.985 1.00 74.75 89 LEU A CA 1
ATOM 701 C C . LEU A 1 89 ? 18.981 -2.859 -26.768 1.00 74.75 89 LEU A C 1
ATOM 703 O O . LEU A 1 89 ? 18.487 -3.965 -26.981 1.00 74.75 89 LEU A O 1
ATOM 707 N N . ASN A 1 90 ? 20.229 -2.557 -27.141 1.00 70.06 90 ASN A N 1
ATOM 708 C CA . ASN A 1 90 ? 21.107 -3.443 -27.903 1.00 70.06 90 ASN A CA 1
ATOM 709 C C . ASN A 1 90 ? 21.956 -4.323 -26.982 1.00 70.06 90 ASN A C 1
ATOM 711 O O . ASN A 1 90 ? 23.145 -4.101 -26.770 1.00 70.06 90 ASN A O 1
ATOM 715 N N . LYS A 1 91 ? 21.356 -5.409 -26.495 1.00 72.50 91 LYS A N 1
ATOM 716 C CA . LYS A 1 91 ? 22.061 -6.469 -25.748 1.00 72.50 91 LYS A CA 1
ATOM 717 C C . LYS A 1 91 ? 22.857 -7.431 -26.657 1.00 72.50 91 LYS A C 1
ATOM 719 O O . LYS A 1 91 ? 23.160 -8.548 -26.257 1.00 72.50 91 LYS A O 1
ATOM 724 N N . GLY A 1 92 ? 23.127 -7.029 -27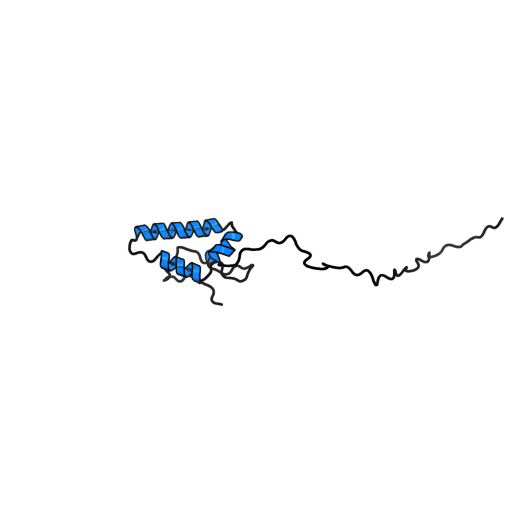.900 1.00 74.38 92 GLY A N 1
ATOM 725 C CA . GLY A 1 92 ? 23.583 -7.863 -29.017 1.00 74.38 92 GLY A CA 1
ATOM 726 C C . GLY A 1 92 ? 23.254 -7.172 -30.343 1.00 74.38 92 GLY A C 1
ATOM 727 O O . GLY A 1 92 ? 23.035 -5.965 -30.347 1.00 74.38 92 GLY A O 1
ATOM 728 N N . LYS A 1 93 ? 23.186 -7.895 -31.470 1.00 66.31 93 LYS A N 1
ATOM 729 C CA . LYS A 1 93 ? 23.126 -7.258 -32.805 1.00 66.31 93 LYS A CA 1
ATOM 730 C C . LYS A 1 93 ? 21.880 -6.389 -33.092 1.00 66.31 93 LYS A C 1
ATOM 732 O O . LYS A 1 93 ? 21.837 -5.751 -34.137 1.00 66.31 93 LYS A O 1
ATOM 737 N N . GLY A 1 94 ? 20.900 -6.323 -32.190 1.00 65.75 94 GLY A N 1
ATOM 738 C CA . GLY A 1 94 ? 19.661 -5.578 -32.418 1.00 65.75 94 GLY A CA 1
ATOM 739 C C . GLY A 1 94 ? 18.842 -6.170 -33.568 1.00 65.75 94 GLY A C 1
ATOM 740 O O . GLY A 1 94 ? 19.117 -7.281 -34.027 1.00 65.75 94 GLY A O 1
ATOM 741 N N . LEU A 1 95 ? 17.823 -5.444 -34.036 1.00 63.19 95 LEU A N 1
ATOM 742 C CA . LEU A 1 95 ? 17.104 -5.807 -35.259 1.00 63.19 95 LEU A CA 1
ATOM 743 C C . LEU A 1 95 ? 18.030 -5.556 -36.460 1.00 63.19 95 LEU A C 1
ATOM 745 O O . LEU A 1 95 ? 18.068 -4.456 -37.008 1.00 63.19 95 LEU A O 1
ATOM 749 N N . VAL A 1 96 ? 18.810 -6.565 -36.842 1.00 61.47 96 VAL A N 1
ATOM 750 C CA . VAL A 1 96 ? 19.593 -6.527 -38.079 1.00 61.47 96 VAL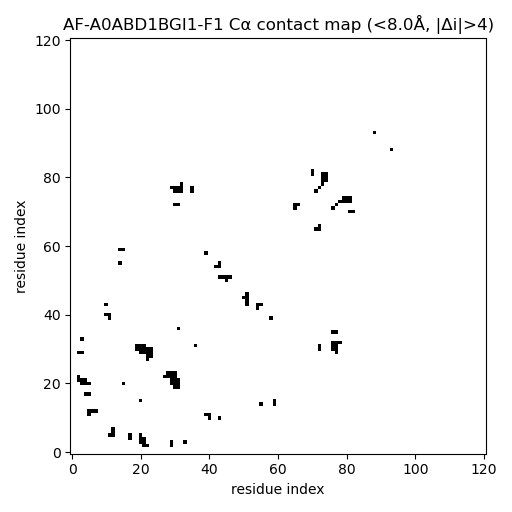 A CA 1
ATOM 751 C C . VAL A 1 96 ? 18.619 -6.752 -39.225 1.00 61.47 96 VAL A C 1
ATOM 753 O O . VAL A 1 96 ? 18.148 -7.868 -39.431 1.00 61.47 96 VAL A O 1
ATOM 756 N N . TYR A 1 97 ? 18.267 -5.682 -39.935 1.00 65.81 97 TYR A N 1
ATOM 757 C CA . TYR A 1 97 ? 17.588 -5.822 -41.216 1.00 65.81 97 TYR A CA 1
ATOM 758 C C . TYR A 1 97 ? 18.608 -6.376 -42.212 1.00 65.81 97 TYR A C 1
ATOM 760 O O . TYR A 1 97 ? 19.581 -5.700 -42.551 1.00 65.81 97 TYR A O 1
ATOM 768 N N . ASP A 1 98 ? 18.423 -7.634 -42.598 1.00 65.19 98 ASP A N 1
ATOM 769 C CA . ASP A 1 98 ? 19.290 -8.315 -43.548 1.00 65.19 98 ASP A CA 1
ATOM 770 C C . ASP A 1 98 ? 18.981 -7.824 -44.971 1.00 65.19 98 ASP A C 1
ATOM 772 O O . ASP A 1 98 ? 17.851 -7.927 -45.456 1.00 65.19 98 ASP A O 1
ATOM 776 N N . PHE A 1 99 ? 19.979 -7.227 -45.623 1.00 64.75 99 PHE A N 1
ATOM 777 C CA . PHE A 1 99 ? 19.889 -6.767 -47.011 1.00 64.75 99 PHE A CA 1
ATOM 778 C C . PHE A 1 99 ? 20.359 -7.833 -48.011 1.00 64.75 99 PHE A C 1
ATOM 780 O O . PHE A 1 99 ? 20.256 -7.613 -49.223 1.00 64.75 99 PHE A O 1
ATOM 787 N N . GLU A 1 100 ? 20.837 -8.991 -47.545 1.00 63.38 100 GLU A N 1
ATOM 788 C CA . GLU A 1 100 ? 21.294 -10.094 -48.389 1.00 63.38 100 GLU A CA 1
ATOM 789 C C . GLU A 1 100 ? 20.095 -10.831 -49.006 1.00 63.38 100 GLU A C 1
ATOM 791 O O . GLU A 1 100 ? 19.697 -11.923 -48.618 1.00 63.38 100 GLU A O 1
ATOM 796 N N . GLY A 1 101 ? 19.462 -10.196 -49.990 1.00 57.16 101 GLY A N 1
ATOM 797 C CA . GLY A 1 101 ? 18.317 -10.780 -50.686 1.00 57.16 101 GLY A CA 1
ATOM 798 C C . GLY A 1 101 ? 17.491 -9.799 -51.501 1.00 57.16 101 GLY A C 1
ATOM 799 O O . GLY A 1 101 ? 16.709 -10.231 -52.349 1.00 57.16 101 GLY A O 1
ATOM 800 N N . GLN A 1 102 ? 17.699 -8.487 -51.345 1.00 53.34 102 GLN A N 1
ATOM 801 C CA . GLN A 1 102 ? 17.163 -7.516 -52.297 1.00 53.34 102 GLN A CA 1
ATOM 802 C C . GLN A 1 102 ? 18.003 -7.545 -53.576 1.00 53.34 102 GLN A C 1
ATOM 804 O O . GLN A 1 102 ? 18.691 -6.593 -53.936 1.00 53.34 102 GLN A O 1
ATOM 809 N N . LYS A 1 103 ? 17.895 -8.650 -54.322 1.00 50.00 103 LYS A N 1
ATOM 810 C CA . LYS A 1 103 ? 18.003 -8.573 -55.771 1.00 50.00 103 LYS A CA 1
ATOM 811 C C . LYS A 1 103 ? 16.896 -7.619 -56.166 1.00 50.00 103 LYS A C 1
ATOM 813 O O . LYS A 1 103 ? 15.731 -8.005 -56.194 1.00 50.00 103 LYS A O 1
ATOM 818 N N . LEU A 1 104 ? 17.280 -6.363 -56.379 1.00 48.72 104 LEU A N 1
ATOM 819 C CA . LEU A 1 104 ? 16.490 -5.355 -57.045 1.00 48.72 104 LEU A CA 1
ATOM 820 C C . LEU A 1 104 ? 15.900 -6.064 -58.264 1.00 48.72 104 LEU A C 1
ATOM 822 O O . LEU A 1 104 ? 16.577 -6.277 -59.272 1.00 48.72 104 LEU A O 1
ATOM 826 N N . LEU A 1 105 ? 14.650 -6.516 -58.154 1.00 49.81 105 LEU A N 1
ATOM 827 C CA . LEU A 1 105 ? 13.817 -6.749 -59.308 1.00 49.81 105 LEU A CA 1
ATOM 828 C C . LEU A 1 105 ? 13.648 -5.340 -59.852 1.00 49.81 105 LEU A C 1
ATOM 830 O O . LEU A 1 105 ? 12.669 -4.654 -59.575 1.00 49.81 105 LEU A O 1
ATOM 834 N N . MET A 1 106 ? 14.658 -4.892 -60.604 1.00 39.31 106 MET A N 1
ATOM 835 C CA . MET A 1 106 ? 14.446 -4.006 -61.719 1.00 39.31 106 MET A CA 1
ATOM 836 C C . MET A 1 106 ? 13.434 -4.745 -62.580 1.00 39.31 106 MET A C 1
ATOM 838 O O . MET A 1 106 ? 13.774 -5.483 -63.504 1.00 39.31 106 MET A O 1
ATOM 842 N N . VAL A 1 107 ? 12.162 -4.579 -62.229 1.00 49.44 107 VAL A N 1
ATOM 843 C CA . VAL A 1 107 ? 11.085 -4.605 -63.188 1.00 49.44 107 VAL A CA 1
ATOM 844 C C . VAL A 1 107 ? 11.556 -3.595 -64.211 1.00 49.44 107 VAL A C 1
ATOM 846 O O . VAL A 1 107 ? 11.566 -2.394 -63.953 1.00 49.44 107 VAL A O 1
ATOM 849 N N . LYS A 1 108 ? 12.112 -4.119 -65.306 1.00 45.81 108 L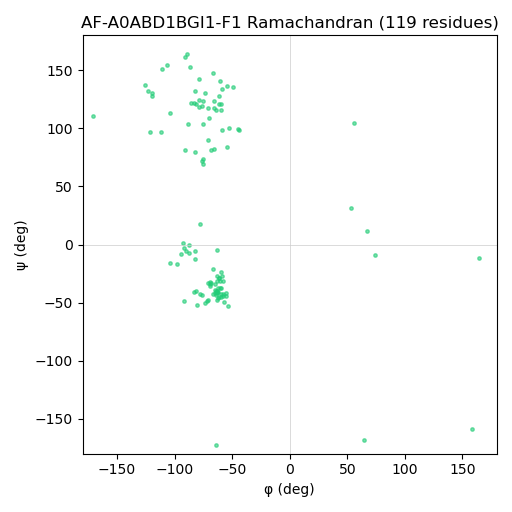YS A N 1
ATOM 850 C CA . LYS A 1 108 ? 12.431 -3.390 -66.523 1.00 45.81 108 LYS A CA 1
ATOM 851 C C . LYS A 1 108 ? 11.193 -2.542 -66.784 1.00 45.81 108 LYS A C 1
ATOM 853 O O . LYS A 1 108 ? 10.177 -3.067 -67.238 1.00 45.81 108 LYS A O 1
ATOM 858 N N . LEU A 1 109 ? 11.245 -1.264 -66.415 1.00 46.72 109 LEU A N 1
ATOM 859 C CA . LEU A 1 109 ? 10.265 -0.283 -66.839 1.00 46.72 109 LEU A CA 1
ATOM 860 C C . LEU A 1 109 ? 10.515 -0.138 -68.336 1.00 46.72 109 LEU A C 1
ATOM 862 O O . LEU A 1 109 ? 11.270 0.718 -68.783 1.00 46.72 109 LEU A O 1
ATOM 866 N N . LEU A 1 110 ? 9.969 -1.082 -69.104 1.00 49.59 110 LEU A N 1
ATOM 867 C CA . LEU A 1 110 ? 9.848 -0.963 -70.539 1.00 49.59 110 LEU A CA 1
ATOM 868 C C . LEU A 1 110 ? 8.986 0.280 -70.764 1.00 49.59 110 LEU A C 1
ATOM 870 O O . LEU A 1 110 ? 7.850 0.309 -70.274 1.00 49.59 110 LEU A O 1
ATOM 874 N N . PRO A 1 111 ? 9.480 1.307 -71.469 1.00 43.88 111 PRO A N 1
ATOM 875 C CA . PRO A 1 111 ? 8.605 2.375 -71.904 1.00 43.88 111 PRO A CA 1
ATOM 876 C C . PRO A 1 111 ? 7.523 1.755 -72.796 1.00 43.88 111 PRO A C 1
ATOM 878 O O . PRO A 1 111 ? 7.806 1.180 -73.850 1.00 43.88 111 PRO A O 1
ATOM 881 N N . ARG A 1 112 ? 6.265 1.830 -72.340 1.00 52.84 112 ARG A N 1
ATOM 882 C CA . ARG A 1 112 ? 5.105 1.563 -73.189 1.00 52.84 112 ARG A CA 1
ATOM 883 C C . ARG A 1 112 ? 5.106 2.636 -74.275 1.00 52.84 112 ARG A C 1
ATOM 885 O O . ARG A 1 112 ? 4.958 3.811 -73.967 1.00 52.84 112 ARG A O 1
ATOM 892 N N . SER A 1 113 ? 5.282 2.201 -75.519 1.00 51.81 113 SER A N 1
ATOM 893 C CA . SER A 1 113 ? 5.068 2.960 -76.758 1.00 51.81 113 SER A CA 1
ATOM 894 C C . SER A 1 113 ? 5.822 4.291 -76.910 1.00 51.81 113 SER A C 1
ATOM 896 O O . SER A 1 113 ? 5.395 5.333 -76.426 1.00 51.81 113 SER A O 1
ATOM 898 N N . GLY A 1 114 ? 6.867 4.272 -77.736 1.00 45.06 114 GLY A N 1
ATOM 899 C CA . GLY A 1 114 ? 7.448 5.464 -78.353 1.00 45.06 114 GLY A CA 1
ATOM 900 C C . GLY A 1 114 ? 8.474 5.051 -79.403 1.00 45.06 114 GLY A C 1
ATOM 901 O O . GLY A 1 114 ? 9.493 4.463 -79.061 1.00 45.06 114 GLY A O 1
ATOM 902 N N . LYS A 1 115 ? 8.161 5.267 -80.685 1.00 41.59 115 LYS A N 1
ATOM 903 C CA . LYS A 1 115 ? 9.009 4.918 -81.838 1.00 41.59 115 LYS A CA 1
ATOM 904 C C . LYS A 1 115 ? 10.372 5.615 -81.750 1.00 41.59 115 LYS A C 1
ATOM 906 O O . LYS A 1 115 ? 10.423 6.825 -81.558 1.00 41.59 115 LYS A O 1
ATOM 911 N N . TRP A 1 116 ? 11.444 4.867 -81.997 1.00 44.31 116 TRP A N 1
ATOM 912 C CA . TRP A 1 116 ? 12.772 5.421 -82.247 1.00 44.31 116 TRP A CA 1
ATOM 913 C C . TRP A 1 116 ? 12.877 5.822 -83.721 1.00 44.31 116 TRP A C 1
ATOM 915 O O . TRP A 1 116 ? 12.684 4.986 -84.602 1.00 44.31 116 TRP A O 1
ATOM 925 N N . VAL A 1 117 ? 13.165 7.094 -83.990 1.00 49.91 117 VAL A N 1
ATOM 926 C CA . VAL A 1 117 ? 13.624 7.557 -85.305 1.00 49.91 117 VAL A CA 1
ATOM 927 C C . VAL A 1 117 ? 15.121 7.804 -85.175 1.00 49.91 117 VAL A C 1
ATOM 929 O O . VAL A 1 117 ? 15.525 8.700 -84.43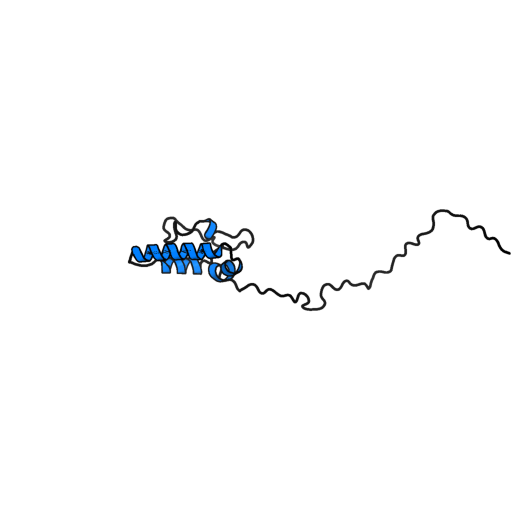6 1.00 49.91 117 VAL A O 1
ATOM 932 N N . SER A 1 118 ? 15.930 6.996 -85.866 1.00 42.12 118 SER A N 1
ATOM 933 C CA . SER A 1 118 ? 17.347 7.305 -86.082 1.00 42.12 118 SER A CA 1
ATOM 934 C C . SER A 1 118 ? 17.433 8.429 -87.107 1.00 42.12 118 SER A C 1
ATOM 936 O O . SER A 1 118 ? 16.793 8.355 -88.159 1.00 42.12 118 SER A O 1
ATOM 938 N N . LYS A 1 119 ? 18.203 9.471 -86.806 1.00 41.03 119 LYS A N 1
ATOM 939 C CA . LYS A 1 119 ? 18.670 10.425 -87.808 1.00 41.03 119 LYS A CA 1
ATOM 940 C C . LYS A 1 119 ? 20.189 10.404 -87.743 1.00 41.03 119 LYS A C 1
ATOM 942 O O . LYS A 1 119 ? 20.780 11.039 -86.877 1.00 41.03 119 LYS A O 1
ATOM 947 N N . ASP A 1 120 ? 20.776 9.622 -88.635 1.00 48.72 120 ASP A N 1
ATOM 948 C CA . ASP A 1 120 ? 22.201 9.645 -88.930 1.00 48.72 120 ASP A CA 1
ATOM 949 C C . ASP A 1 120 ? 22.489 10.836 -89.855 1.00 48.72 120 ASP A C 1
ATOM 951 O O . ASP A 1 120 ? 21.870 10.954 -90.916 1.00 48.72 120 ASP A O 1
ATOM 955 N N . THR A 1 121 ? 23.403 11.722 -89.457 1.00 42.16 121 THR A N 1
ATOM 956 C CA . THR A 1 121 ? 24.379 12.408 -90.327 1.00 42.16 121 THR A CA 1
ATOM 957 C C . THR A 1 121 ? 25.538 12.876 -89.458 1.00 42.16 121 THR A C 1
ATOM 959 O O . THR A 1 121 ? 25.258 13.533 -88.430 1.00 42.16 121 THR A O 1
#

pLDDT: mean 80.34, std 17.68, range [39.31, 95.88]

Solvent-accessible surface area (backbone atoms only — not comparable to full-atom values): 7955 Å² total; per-residue (Å²): 134,83,78,65,72,85,44,91,88,39,87,54,46,85,65,59,54,70,82,62,32,28,67,34,85,89,76,73,40,55,42,39,29,70,68,53,53,51,52,52,46,57,69,52,71,52,92,51,70,67,60,33,54,54,49,52,53,50,51,43,48,59,54,56,70,30,71,86,30,73,64,51,35,37,40,67,35,40,67,39,82,77,83,78,86,72,90,74,78,60,88,56,84,59,92,69,82,81,69,92,73,73,72,76,76,72,70,74,81,68,80,80,82,76,87,86,79,87,81,89,131

Secondary structure (DSSP, 8-state):
-PPP---TTSTTBTTB-HHHHSB-TTTSSBSS-HHHHHHHHHHT--S-HHHHHHHHHHHHHHHHTTTT-HHHIIIIIS-PPPP-------SSS-S----TT----------SS--------

Foldseek 3Di:
DDQDDDDPPQPCVVLDDCVCQGADPVPRHTLADPVLSVVLSVQLPDPDPVSNVVSSVVVSVVSVVCPPPPQCSQCPGVVHDGDDDDPCPPPDDHPPPDPVPPPPPPPVPPPDDDDDDDDDD

Radius of gyration: 32.45 Å; Cα contacts (8 Å, |Δi|>4): 76; chains: 1; bounding box: 41×30×114 Å

Organism: NCBI:txid228776

Sequence (121 aa):
MQVPKISVGDTLFGVLTEDDVGIDVVTGRPKIAKDVLDVMRDYFSVDDPSQKKIRIERVRRSVWDLEDDPHGKKTLLRLEPATKVTSNLNKGKGLVYDFEGQKLLMVKLLPRSGKWVSKDT